Protein AF-A0A329ZNZ8-F1 (afdb_monomer_lite)

Secondary structure (DSSP, 8-state):
---SS---SS--STT-EEEEEEEEEEEEGGGGTT-EEEEEEEEEEETTT--EEEEEEEEE--SSHHHHHHHHHHHHHTT-

Foldseek 3Di:
DPDPDDDDPADDDFPDKDKDKDKDDWAQDPNPVQHIKIKIKIFIAGRPPRHTPDIFMAIADDPDPVRRVVRRVVVRVVVD

Radius of gyration: 15.23 Å; chains: 1; bounding box: 39×18×34 Å

Sequence (80 aa):
MKKGYLIVDSAEKDGTFLVKYGQGDKRNVLGGIGGYTLSVSIQILDAKTYEPLFMCSAEGQGSTEADDVREAISRCLKTF

pLDDT: mean 86.01, std 11.01, range [49.0, 95.94]

Structure (mmCIF, N/CA/C/O backbone):
data_AF-A0A329ZNZ8-F1
#
_entry.id   AF-A0A329ZNZ8-F1
#
loop_
_atom_site.group_PDB
_atom_site.id
_atom_site.type_symbol
_atom_site.label_atom_id
_atom_site.label_alt_id
_atom_site.label_comp_id
_atom_site.label_asym_id
_atom_site.label_entity_id
_atom_site.label_seq_id
_atom_site.pdbx_PDB_ins_code
_atom_site.Cartn_x
_atom_site.Cartn_y
_atom_site.Cartn_z
_atom_site.occupancy
_atom_site.B_iso_or_equiv
_atom_site.auth_seq_id
_atom_site.auth_comp_id
_atom_site.auth_asym_id
_atom_site.auth_atom_id
_atom_site.pdbx_PDB_model_num
ATOM 1 N N . MET A 1 1 ? -13.989 -8.997 -9.920 1.00 50.94 1 MET A N 1
ATOM 2 C CA . MET A 1 1 ? -13.427 -9.133 -8.555 1.00 50.94 1 MET A CA 1
ATOM 3 C C . MET A 1 1 ? -14.274 -8.324 -7.589 1.00 50.94 1 MET A C 1
ATOM 5 O O . MET A 1 1 ? -14.470 -7.142 -7.845 1.00 50.94 1 MET A O 1
ATOM 9 N N . LYS A 1 2 ? -14.772 -8.925 -6.501 1.00 49.00 2 LYS A N 1
ATOM 10 C CA . LYS A 1 2 ? -15.248 -8.133 -5.358 1.00 49.00 2 LYS A CA 1
ATOM 11 C C . LYS A 1 2 ? -14.013 -7.511 -4.708 1.00 49.00 2 LYS A C 1
ATOM 13 O O . LYS A 1 2 ? -13.063 -8.229 -4.410 1.00 49.00 2 LYS A O 1
ATOM 18 N N . LYS A 1 3 ? -13.985 -6.188 -4.569 1.00 62.19 3 LYS A N 1
ATOM 19 C CA . LYS A 1 3 ? -12.921 -5.506 -3.831 1.00 62.19 3 LYS A CA 1
ATOM 20 C C . LYS A 1 3 ? -13.091 -5.900 -2.362 1.00 62.19 3 LYS A C 1
ATOM 22 O O . LYS A 1 3 ? -14.164 -5.696 -1.812 1.00 62.19 3 LYS A O 1
ATOM 27 N N . GLY A 1 4 ? -12.082 -6.523 -1.753 1.00 71.69 4 GLY A N 1
ATOM 28 C CA . GLY A 1 4 ? -12.106 -6.940 -0.340 1.00 71.69 4 GLY A CA 1
ATOM 29 C C . GLY A 1 4 ? -12.024 -5.773 0.652 1.00 71.69 4 GLY A C 1
ATOM 30 O O . GLY A 1 4 ? -11.575 -5.964 1.773 1.00 71.69 4 GLY A O 1
ATOM 31 N N . TYR A 1 5 ? -12.390 -4.565 0.222 1.00 73.38 5 TYR A N 1
ATOM 32 C CA . TYR A 1 5 ? -12.316 -3.326 0.980 1.00 73.38 5 TYR A CA 1
ATOM 33 C C . TYR A 1 5 ? -13.497 -2.424 0.613 1.00 73.38 5 TYR A C 1
ATOM 35 O O . TYR A 1 5 ? -14.018 -2.483 -0.506 1.00 73.38 5 TYR A O 1
ATOM 43 N N . LEU A 1 6 ? -13.894 -1.577 1.558 1.00 72.88 6 LEU A N 1
ATOM 44 C CA . LEU A 1 6 ? -14.885 -0.523 1.372 1.00 72.88 6 LEU A CA 1
ATOM 45 C C . LEU A 1 6 ? -14.153 0.819 1.343 1.00 72.88 6 LEU A C 1
ATOM 47 O O .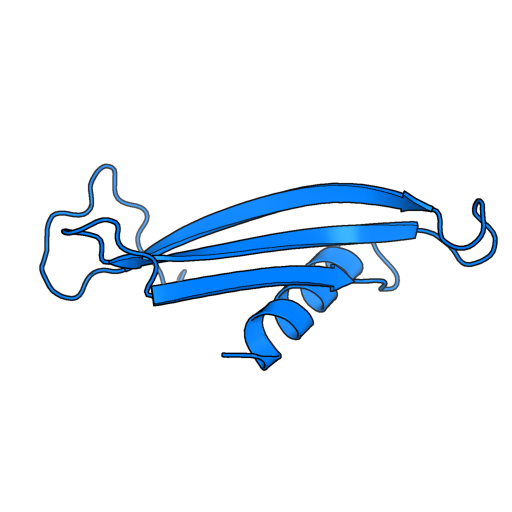 LEU A 1 6 ? -13.295 1.068 2.186 1.00 72.88 6 LEU A O 1
ATOM 51 N N . ILE A 1 7 ? -14.478 1.664 0.367 1.00 76.00 7 ILE A N 1
ATOM 52 C CA . ILE A 1 7 ? -14.054 3.068 0.372 1.00 76.00 7 ILE A CA 1
ATOM 53 C C . ILE A 1 7 ? -15.124 3.825 1.156 1.00 76.00 7 ILE A C 1
ATOM 55 O O . ILE A 1 7 ? -16.303 3.716 0.823 1.00 76.00 7 ILE A O 1
ATOM 59 N N . VAL A 1 8 ? -14.717 4.527 2.209 1.00 71.94 8 VAL A N 1
ATOM 60 C CA . VAL A 1 8 ? -15.604 5.283 3.102 1.00 71.94 8 VAL A CA 1
ATOM 61 C C . VAL A 1 8 ? -15.147 6.739 3.161 1.00 71.94 8 VAL A C 1
ATOM 63 O O . VAL A 1 8 ? -13.945 6.995 3.108 1.00 71.94 8 VAL A O 1
ATOM 66 N N . ASP A 1 9 ? -16.092 7.676 3.271 1.00 71.62 9 ASP A N 1
ATOM 67 C CA . ASP A 1 9 ? -15.790 9.114 3.385 1.00 71.62 9 ASP A CA 1
ATOM 68 C C . ASP A 1 9 ? -15.215 9.477 4.766 1.00 71.62 9 ASP A C 1
ATOM 70 O O . ASP A 1 9 ? -14.391 10.382 4.887 1.00 71.62 9 ASP A O 1
ATOM 74 N N . SER A 1 10 ? -15.603 8.734 5.805 1.00 69.56 10 SER A N 1
ATOM 75 C CA . SER A 1 10 ? -15.035 8.791 7.153 1.00 69.56 10 SER A CA 1
ATOM 76 C C . SER A 1 10 ? -15.006 7.390 7.770 1.00 69.56 10 SER A C 1
ATOM 78 O O . SER A 1 10 ? -15.838 6.531 7.462 1.00 69.56 10 SER A O 1
ATOM 80 N N . ALA A 1 11 ? -14.022 7.127 8.630 1.00 67.62 11 ALA A N 1
ATOM 81 C CA . ALA A 1 11 ? -13.914 5.872 9.363 1.00 67.62 11 ALA A CA 1
ATOM 82 C C . ALA A 1 11 ? -14.334 6.109 10.821 1.00 67.62 11 ALA A C 1
ATOM 84 O O . ALA A 1 11 ? -13.617 6.743 11.582 1.00 67.62 11 ALA A O 1
ATOM 85 N N . GLU A 1 12 ? -15.525 5.637 11.196 1.00 66.06 12 GLU A N 1
ATOM 86 C CA . GLU A 1 12 ? -16.163 5.996 12.479 1.00 66.06 12 GLU A CA 1
ATOM 87 C C . GLU A 1 12 ? -16.366 4.810 13.435 1.00 66.06 12 GLU A C 1
ATOM 89 O O . GLU A 1 12 ? -17.074 4.927 14.433 1.00 66.06 12 GLU A O 1
ATOM 94 N N . LYS A 1 13 ? -15.776 3.641 13.151 1.00 67.94 13 LYS A N 1
ATOM 95 C CA . LYS A 1 13 ? -15.989 2.430 13.960 1.00 67.94 13 LYS A CA 1
ATOM 96 C C . LYS A 1 13 ? -14.696 1.879 14.542 1.00 67.94 13 LYS A C 1
ATOM 98 O O . LYS A 1 13 ? -13.721 1.696 13.813 1.00 67.94 13 LYS A O 1
ATOM 103 N N . ASP A 1 14 ? -14.748 1.533 15.830 1.00 75.50 14 ASP A N 1
ATOM 104 C CA . ASP A 1 14 ? -13.735 0.713 16.500 1.00 75.50 14 ASP A CA 1
ATOM 105 C C . ASP A 1 14 ? -13.453 -0.555 15.669 1.00 75.50 14 ASP A C 1
ATOM 107 O O . ASP A 1 14 ? -14.372 -1.175 15.125 1.00 75.50 14 ASP A O 1
ATOM 111 N N . GLY A 1 15 ? -12.176 -0.922 15.538 1.00 78.00 15 GLY A N 1
ATOM 112 C CA . GLY A 1 15 ? -11.748 -2.055 14.709 1.00 78.00 15 GLY A CA 1
ATOM 113 C C . GLY A 1 15 ? -11.669 -1.766 13.203 1.00 78.00 15 GLY A C 1
ATOM 114 O O . GLY A 1 15 ? -11.539 -2.701 12.415 1.00 78.00 15 GLY A O 1
ATOM 115 N N . THR A 1 16 ? -11.743 -0.496 12.787 1.00 85.81 16 THR A N 1
ATOM 116 C CA . THR A 1 16 ? -11.471 -0.076 11.402 1.00 85.81 16 THR A CA 1
ATOM 117 C C . THR A 1 16 ? -10.027 0.397 11.266 1.00 85.81 16 THR A C 1
ATOM 119 O O . THR A 1 16 ? -9.539 1.153 12.104 1.00 85.81 16 THR A O 1
ATOM 122 N N . PHE A 1 17 ? -9.365 0.013 10.174 1.00 87.94 17 PHE A N 1
ATOM 123 C CA . PHE A 1 17 ? -8.053 0.546 9.814 1.00 87.94 17 PHE A CA 1
ATOM 124 C C . PHE A 1 17 ? -8.137 1.448 8.589 1.00 87.94 17 PHE A C 1
ATOM 126 O O . PHE A 1 17 ? -8.813 1.132 7.607 1.00 87.94 17 PHE A O 1
ATOM 133 N N . LEU A 1 18 ? -7.401 2.554 8.635 1.00 88.25 18 LEU A N 1
ATOM 134 C CA . LEU A 1 18 ? -7.175 3.426 7.492 1.00 88.25 18 LEU A CA 1
ATOM 135 C C . LEU A 1 18 ? -5.897 2.988 6.786 1.00 88.25 18 LEU A C 1
ATOM 137 O O . LEU A 1 18 ? -4.825 2.990 7.386 1.00 88.25 18 LEU A O 1
ATOM 141 N N . VAL A 1 19 ? -6.005 2.650 5.502 1.00 90.44 19 VAL A N 1
ATOM 142 C CA . VAL A 1 19 ? -4.844 2.346 4.661 1.00 90.44 19 VAL A CA 1
ATOM 143 C C . VAL A 1 19 ? -4.542 3.556 3.790 1.00 90.44 19 VAL A C 1
ATOM 145 O O . VAL A 1 19 ? -5.335 3.920 2.922 1.00 90.44 19 VAL A O 1
ATOM 148 N N . LYS A 1 20 ? -3.380 4.170 4.003 1.00 91.50 20 LYS A N 1
ATOM 149 C CA . LYS A 1 20 ? -2.854 5.228 3.138 1.00 91.50 20 LYS A CA 1
ATOM 150 C C . LYS A 1 20 ? -1.818 4.611 2.213 1.00 91.50 20 LYS A C 1
ATOM 152 O O . LYS A 1 20 ? -0.860 3.998 2.677 1.00 91.50 20 LYS A O 1
ATOM 157 N N . TYR A 1 21 ? -2.025 4.780 0.915 1.00 93.31 21 TYR A N 1
ATOM 158 C CA . TYR A 1 21 ? -1.117 4.326 -0.131 1.00 93.31 21 TYR A CA 1
ATOM 159 C C . TYR A 1 21 ? -0.526 5.539 -0.846 1.00 93.31 21 TYR A C 1
ATOM 161 O O . TYR A 1 21 ? -1.265 6.440 -1.247 1.00 93.31 21 TYR A O 1
ATOM 169 N N . GLY A 1 22 ? 0.791 5.541 -1.025 1.00 94.44 22 GLY A N 1
ATOM 170 C CA . GLY A 1 22 ? 1.500 6.504 -1.855 1.00 94.44 22 GLY A CA 1
ATOM 171 C C . GLY A 1 22 ? 2.409 5.787 -2.842 1.00 94.44 22 GLY A C 1
ATOM 172 O O . GLY A 1 22 ? 3.184 4.920 -2.446 1.00 94.44 22 GLY A O 1
ATOM 173 N N . GLN A 1 23 ? 2.346 6.179 -4.111 1.00 94.12 23 GLN A N 1
ATOM 174 C CA . GLN A 1 23 ? 3.370 5.848 -5.097 1.00 94.12 23 GLN A CA 1
ATOM 175 C C . GLN A 1 23 ? 4.329 7.035 -5.183 1.00 94.12 23 GLN A C 1
ATOM 177 O O . GLN A 1 23 ? 3.884 8.160 -5.407 1.00 94.12 23 GLN A O 1
ATOM 182 N N . GLY A 1 24 ? 5.613 6.788 -4.947 1.00 87.94 24 GLY A N 1
ATOM 183 C CA . GLY A 1 24 ? 6.652 7.803 -5.059 1.00 87.94 24 GLY A CA 1
ATOM 184 C C . GLY A 1 24 ? 7.290 7.830 -6.446 1.00 87.94 24 GLY A C 1
ATOM 185 O O . GLY A 1 24 ? 6.800 7.222 -7.402 1.00 87.94 24 GLY A O 1
ATOM 186 N N . ASP A 1 25 ? 8.404 8.550 -6.543 1.00 85.81 25 ASP A N 1
ATOM 187 C CA . ASP A 1 25 ? 9.058 8.842 -7.815 1.00 85.81 25 ASP A CA 1
ATOM 188 C C . ASP A 1 25 ? 9.785 7.636 -8.425 1.00 85.81 25 ASP A C 1
ATOM 190 O O . ASP A 1 25 ? 10.135 6.660 -7.749 1.00 85.81 25 ASP A O 1
ATOM 194 N N . LYS A 1 26 ? 10.043 7.751 -9.733 1.00 89.12 26 LYS A N 1
ATOM 195 C CA . LYS A 1 26 ? 10.944 6.867 -10.476 1.00 89.12 26 LYS A CA 1
ATOM 196 C C . LYS A 1 26 ? 12.389 7.212 -10.153 1.00 89.12 26 LYS A C 1
ATOM 198 O O . LYS A 1 26 ? 12.793 8.367 -10.290 1.00 89.12 26 LYS A O 1
ATOM 203 N N . ARG A 1 27 ? 13.195 6.202 -9.827 1.00 88.12 27 ARG A N 1
ATOM 204 C CA . ARG A 1 27 ? 14.638 6.374 -9.624 1.00 88.12 27 ARG A CA 1
ATOM 205 C C . ARG A 1 27 ? 15.430 5.519 -10.601 1.00 88.12 27 ARG A C 1
ATOM 207 O O . ARG A 1 27 ? 15.279 4.303 -10.627 1.00 88.12 27 ARG A O 1
ATOM 214 N N . ASN A 1 28 ? 16.322 6.145 -11.366 1.00 87.19 28 ASN A N 1
ATOM 215 C CA . ASN A 1 28 ? 17.223 5.421 -12.263 1.00 87.19 28 ASN A CA 1
ATOM 216 C C . ASN A 1 28 ? 18.271 4.639 -11.462 1.00 87.19 28 ASN A C 1
ATOM 218 O O . ASN A 1 28 ? 18.960 5.199 -10.606 1.00 87.19 28 ASN A O 1
ATOM 222 N N . VAL A 1 29 ? 18.426 3.355 -11.774 1.00 82.62 29 VAL A N 1
ATOM 223 C CA . VAL A 1 29 ? 19.473 2.503 -11.204 1.00 82.62 29 VAL A CA 1
ATOM 224 C C . VAL A 1 29 ? 20.759 2.734 -11.995 1.00 82.62 29 VAL A C 1
ATOM 226 O O . VAL A 1 29 ? 20.730 2.746 -13.223 1.00 82.62 29 VAL A O 1
ATOM 229 N N . LEU A 1 30 ? 21.877 2.980 -11.300 1.00 80.44 30 LEU A N 1
ATOM 230 C CA . LEU A 1 30 ? 23.208 3.194 -11.899 1.00 80.44 30 LEU A CA 1
ATOM 231 C C . LEU A 1 30 ? 23.209 4.181 -13.090 1.00 80.44 30 LEU A C 1
ATOM 233 O O . LEU A 1 30 ? 23.827 3.935 -14.123 1.00 80.44 30 LEU A O 1
ATOM 237 N N . GLY A 1 31 ? 22.476 5.294 -12.978 1.00 78.31 31 GLY A N 1
ATOM 238 C CA . GLY A 1 31 ? 22.404 6.298 -14.049 1.00 78.31 31 GLY A CA 1
ATOM 239 C C . GLY A 1 31 ? 21.634 5.849 -15.301 1.00 78.31 31 GLY A C 1
ATOM 240 O O . GLY A 1 31 ? 21.816 6.434 -16.363 1.00 78.31 31 GLY A O 1
ATOM 241 N N . GLY A 1 32 ? 20.778 4.828 -15.186 1.00 74.94 32 GLY A N 1
ATOM 242 C CA . GLY A 1 32 ? 19.951 4.277 -16.267 1.00 74.94 32 GLY A CA 1
ATOM 243 C C . GLY A 1 32 ? 20.456 2.934 -16.804 1.00 74.94 32 GLY A C 1
ATOM 244 O O . GLY A 1 32 ? 19.735 2.249 -17.531 1.00 74.94 32 GLY A O 1
ATOM 245 N N . ILE A 1 33 ? 21.664 2.516 -16.416 1.00 74.75 33 ILE A N 1
ATOM 246 C CA . ILE A 1 33 ? 22.219 1.208 -16.769 1.00 74.75 33 ILE A CA 1
ATOM 247 C C . ILE A 1 33 ? 21.652 0.174 -15.793 1.00 74.75 33 ILE A C 1
ATOM 249 O O . ILE A 1 33 ? 22.123 0.025 -14.671 1.00 74.75 33 ILE A O 1
ATOM 253 N N . GLY A 1 34 ? 20.611 -0.535 -16.223 1.00 77.81 34 GLY A N 1
ATOM 254 C CA . GLY A 1 34 ? 19.877 -1.476 -15.373 1.00 77.81 34 GLY A CA 1
ATOM 255 C C . GLY A 1 34 ? 18.456 -1.033 -15.035 1.00 77.81 34 GLY A C 1
ATOM 256 O O . GLY A 1 34 ? 17.844 -1.653 -14.178 1.00 77.81 34 GLY A O 1
ATOM 257 N N . GLY A 1 35 ? 17.915 -0.014 -15.712 1.00 86.12 35 GLY A N 1
ATOM 258 C CA . GLY A 1 35 ? 16.507 0.382 -15.609 1.00 86.12 35 GLY A CA 1
ATOM 259 C C . GLY A 1 35 ? 16.219 1.393 -14.499 1.00 86.12 35 GLY A C 1
ATOM 260 O O . GLY A 1 35 ? 17.092 2.159 -14.081 1.00 86.12 35 GLY A O 1
ATOM 261 N N . TYR A 1 36 ? 14.968 1.420 -14.046 1.00 88.94 36 TYR A N 1
ATOM 262 C CA . TYR A 1 36 ? 14.506 2.270 -12.953 1.00 88.94 36 TYR A CA 1
ATOM 263 C C . TYR A 1 36 ? 13.708 1.451 -11.945 1.00 88.94 36 TYR A C 1
ATOM 265 O O . TYR A 1 36 ? 13.236 0.361 -12.255 1.00 88.94 36 TYR A O 1
ATOM 273 N N . THR A 1 37 ? 13.565 1.992 -10.742 1.00 91.94 37 THR A N 1
ATOM 274 C CA . THR A 1 37 ? 12.669 1.464 -9.716 1.00 91.94 37 THR A CA 1
ATOM 275 C C . THR A 1 37 ? 11.512 2.426 -9.481 1.00 91.94 37 THR A C 1
ATOM 277 O O . THR A 1 37 ? 11.644 3.638 -9.696 1.00 91.94 37 THR A O 1
ATOM 280 N N . LEU A 1 38 ? 10.378 1.889 -9.030 1.00 95.56 38 LEU A N 1
ATOM 281 C CA . LEU A 1 38 ? 9.281 2.669 -8.458 1.00 95.56 38 LEU A CA 1
ATOM 282 C C . LEU A 1 38 ? 9.210 2.428 -6.956 1.00 95.56 38 LEU A C 1
ATOM 284 O O . LEU A 1 38 ? 9.405 1.307 -6.481 1.00 95.56 38 LEU A O 1
ATOM 288 N N . SER A 1 39 ? 8.916 3.492 -6.214 1.00 94.25 39 SER A N 1
ATOM 289 C CA . SER A 1 39 ? 8.751 3.441 -4.765 1.00 94.25 39 SER A CA 1
ATOM 290 C C . SER A 1 39 ? 7.277 3.425 -4.369 1.00 94.25 39 SER A C 1
ATOM 292 O O . SER A 1 39 ? 6.426 4.052 -5.003 1.00 94.25 39 SER A O 1
ATOM 294 N N . VAL A 1 40 ? 6.973 2.708 -3.292 1.00 95.94 40 VAL A N 1
ATOM 295 C CA . VAL A 1 40 ? 5.657 2.677 -2.652 1.00 95.94 40 VAL A CA 1
ATOM 296 C C . VAL A 1 40 ? 5.832 2.918 -1.160 1.00 95.94 40 VAL A C 1
ATOM 298 O O . VAL A 1 40 ? 6.757 2.385 -0.550 1.00 95.94 40 VAL A O 1
ATOM 301 N N . SER A 1 41 ? 4.913 3.683 -0.572 1.00 95.75 41 SER A N 1
ATOM 302 C CA . SER A 1 41 ? 4.721 3.782 0.874 1.00 95.75 41 SER A CA 1
ATOM 303 C C . SER A 1 41 ? 3.310 3.340 1.258 1.00 95.75 41 SER A C 1
ATOM 305 O O . SER A 1 41 ? 2.329 3.672 0.586 1.00 95.75 41 SER A O 1
ATOM 307 N N . ILE A 1 42 ? 3.211 2.570 2.340 1.00 95.50 42 ILE A N 1
ATOM 308 C CA . ILE A 1 42 ? 1.944 2.116 2.916 1.00 95.50 42 ILE A CA 1
ATOM 309 C C . ILE A 1 42 ? 1.950 2.465 4.399 1.00 95.50 42 ILE A C 1
ATOM 311 O O . ILE A 1 42 ? 2.906 2.164 5.114 1.00 95.50 42 ILE A O 1
ATOM 315 N N . GLN A 1 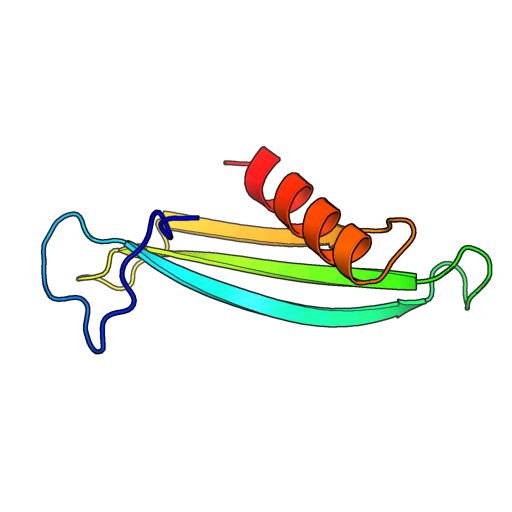43 ? 0.866 3.084 4.860 1.00 95.25 43 GLN A N 1
ATOM 316 C CA . GLN A 1 43 ? 0.601 3.303 6.279 1.00 95.25 43 GLN A CA 1
ATOM 317 C C . GLN A 1 43 ? -0.741 2.676 6.631 1.00 95.25 43 GLN A C 1
ATOM 319 O O . GLN A 1 43 ? -1.727 2.884 5.922 1.00 95.25 43 GLN A O 1
ATOM 324 N N . ILE A 1 44 ? -0.772 1.930 7.728 1.00 93.19 44 ILE A N 1
ATOM 325 C CA . ILE A 1 44 ? -1.994 1.409 8.330 1.00 93.19 44 ILE A CA 1
ATOM 326 C C . ILE A 1 44 ? -2.148 2.114 9.669 1.00 93.19 44 ILE A C 1
ATOM 328 O O . ILE A 1 44 ? -1.273 2.012 10.530 1.00 93.19 44 ILE A O 1
ATOM 332 N N . LEU A 1 45 ? -3.237 2.860 9.813 1.00 92.12 45 LEU A N 1
ATOM 333 C CA . LEU A 1 45 ? -3.543 3.640 11.006 1.00 92.12 45 LEU A CA 1
ATOM 334 C C . LEU A 1 45 ? -4.794 3.082 11.679 1.00 92.12 45 LEU A C 1
ATOM 336 O O . LEU A 1 45 ? -5.715 2.622 10.993 1.00 92.12 45 LEU A O 1
ATOM 340 N N . ASP A 1 46 ? -4.859 3.184 13.002 1.00 91.25 46 ASP A N 1
ATOM 341 C CA . ASP A 1 46 ? -6.131 3.058 13.707 1.00 91.25 46 ASP A CA 1
ATOM 342 C C . ASP A 1 46 ? -7.067 4.190 13.253 1.00 91.25 46 ASP A C 1
ATOM 344 O O . ASP A 1 46 ? -6.680 5.359 13.229 1.00 91.25 46 ASP A O 1
ATOM 348 N N . ALA A 1 47 ? -8.292 3.861 12.839 1.00 88.56 47 ALA A N 1
ATOM 349 C CA . ALA A 1 47 ? -9.215 4.853 12.289 1.00 88.56 47 ALA A CA 1
ATOM 350 C C . ALA A 1 47 ? -9.693 5.902 13.303 1.00 88.56 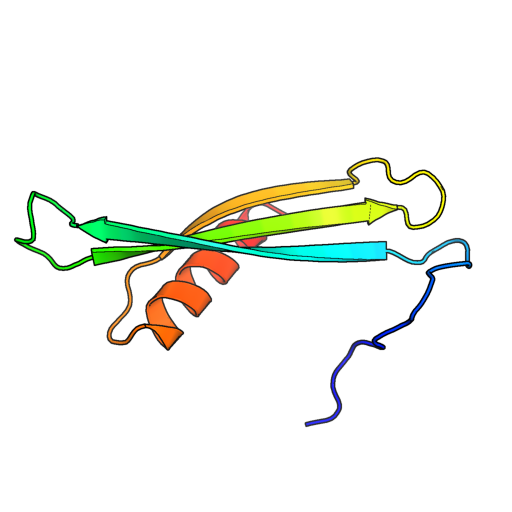47 ALA A C 1
ATOM 352 O O . ALA A 1 47 ? -10.125 6.983 12.904 1.00 88.56 47 ALA A O 1
ATOM 353 N N . LYS A 1 48 ? -9.656 5.579 14.597 1.00 87.62 48 LYS A N 1
ATOM 354 C CA . LYS A 1 48 ? -10.168 6.429 15.670 1.00 87.62 48 LYS A CA 1
ATOM 355 C C . LYS A 1 48 ? -9.081 7.326 16.235 1.00 87.62 48 LYS A C 1
ATOM 357 O O . LYS A 1 48 ? -9.324 8.514 16.434 1.00 87.62 48 LYS A O 1
ATOM 362 N N . THR A 1 49 ? -7.903 6.769 16.512 1.00 91.06 49 THR A N 1
ATOM 363 C CA . THR A 1 49 ? -6.788 7.525 17.103 1.00 91.06 49 THR A CA 1
ATOM 364 C C . THR A 1 49 ? -5.866 8.131 16.052 1.00 91.06 49 THR A C 1
ATOM 366 O O . THR A 1 49 ? -5.119 9.054 16.368 1.00 91.06 49 THR A O 1
ATOM 369 N N . TYR A 1 50 ? -5.925 7.646 14.806 1.00 89.38 50 TYR A N 1
ATOM 370 C CA . TYR A 1 50 ? -4.967 7.947 13.737 1.00 89.38 50 TYR A CA 1
ATOM 371 C C . TYR A 1 50 ? -3.522 7.552 14.074 1.00 89.38 50 TYR A C 1
ATOM 373 O O . TYR A 1 50 ? -2.593 7.946 13.364 1.00 89.38 50 TYR A O 1
ATOM 381 N N . GLU A 1 51 ? -3.314 6.753 15.124 1.00 93.50 51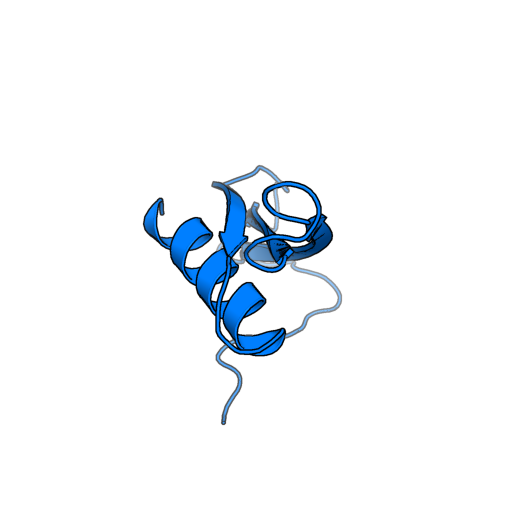 GLU A N 1
ATOM 382 C CA . GLU A 1 51 ? -1.992 6.254 15.480 1.00 93.50 51 GLU A CA 1
ATOM 383 C C . GLU A 1 51 ? -1.516 5.216 14.453 1.00 93.50 51 GLU A C 1
ATOM 385 O O . GLU A 1 51 ? -2.304 4.376 13.998 1.00 93.50 51 GLU A O 1
ATOM 390 N N . PRO A 1 52 ? -0.230 5.256 14.060 1.00 93.06 52 PRO A N 1
ATOM 391 C CA . PRO 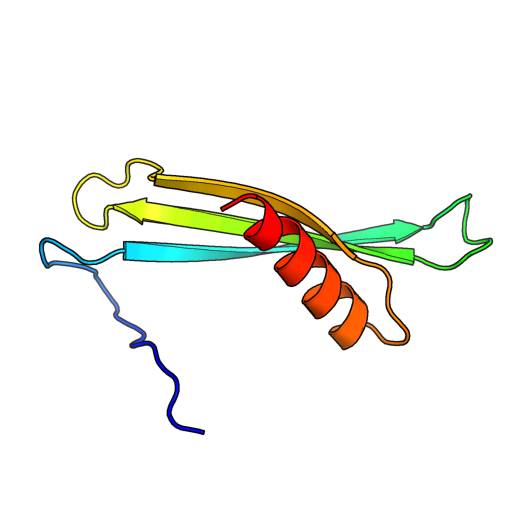A 1 52 ? 0.319 4.303 13.113 1.00 93.06 52 PRO A CA 1
ATOM 392 C C . PRO A 1 52 ? 0.465 2.924 13.752 1.00 93.06 52 PRO A C 1
ATOM 394 O O . PRO A 1 52 ? 1.212 2.738 14.708 1.00 93.06 52 PRO A O 1
ATOM 397 N N . LEU A 1 53 ? -0.218 1.943 13.169 1.00 92.81 53 LEU A N 1
ATOM 398 C CA . LEU A 1 53 ? -0.094 0.529 13.526 1.00 92.81 53 LEU A CA 1
ATOM 399 C C . LEU A 1 53 ? 0.997 -0.152 12.702 1.00 92.81 53 LEU A C 1
ATOM 401 O O . LEU A 1 53 ? 1.642 -1.090 13.161 1.00 92.81 53 LEU A O 1
ATOM 405 N N . PHE A 1 54 ? 1.204 0.328 11.477 1.00 94.19 54 PHE A N 1
ATOM 406 C CA . PHE A 1 54 ? 2.254 -0.149 10.593 1.00 94.19 54 PHE A CA 1
ATOM 407 C C . PHE A 1 54 ? 2.609 0.898 9.549 1.00 94.19 54 PHE A C 1
ATOM 409 O O . PHE A 1 54 ? 1.744 1.598 9.018 1.00 94.19 54 PHE A O 1
ATOM 416 N N . MET A 1 55 ? 3.893 0.966 9.223 1.00 94.94 55 MET A N 1
ATOM 417 C CA . MET A 1 55 ? 4.415 1.817 8.169 1.00 94.94 55 MET A CA 1
ATOM 418 C C . MET A 1 55 ? 5.533 1.082 7.446 1.00 94.94 55 MET A C 1
ATOM 420 O O . MET A 1 55 ? 6.447 0.558 8.081 1.00 94.94 55 MET A O 1
ATOM 424 N N . CYS A 1 56 ? 5.494 1.094 6.122 1.00 95.12 56 CYS A N 1
ATOM 425 C CA . CYS A 1 56 ? 6.591 0.603 5.307 1.00 95.12 56 CYS A CA 1
ATOM 426 C C . CYS A 1 56 ? 6.772 1.482 4.074 1.00 95.12 56 CYS A C 1
ATOM 428 O O . CYS A 1 56 ? 5.823 2.091 3.569 1.00 95.12 56 CYS A O 1
ATOM 430 N N . SER A 1 57 ? 8.005 1.500 3.580 1.00 94.88 57 SER A N 1
ATOM 431 C CA . SER A 1 57 ? 8.349 2.033 2.271 1.00 94.88 57 SER A CA 1
ATOM 432 C C . SER A 1 57 ? 9.318 1.072 1.604 1.00 94.88 57 SER A C 1
ATOM 434 O O . SER A 1 57 ? 10.251 0.588 2.245 1.00 94.88 57 SER A O 1
ATOM 436 N N . ALA A 1 58 ? 9.106 0.791 0.325 1.00 94.94 58 ALA A N 1
ATOM 437 C CA . ALA A 1 58 ? 9.978 -0.085 -0.441 1.00 94.94 58 ALA A CA 1
ATOM 438 C C . ALA A 1 58 ? 10.015 0.329 -1.909 1.00 94.94 58 ALA A C 1
ATOM 440 O O . ALA A 1 58 ? 9.116 1.000 -2.414 1.00 94.94 58 ALA A O 1
ATOM 441 N N . GLU A 1 59 ? 11.061 -0.113 -2.592 1.00 94.56 59 GLU A N 1
ATOM 442 C CA . GLU A 1 59 ? 11.199 0.016 -4.035 1.00 94.56 59 GLU A CA 1
ATOM 443 C C . GLU A 1 59 ? 11.096 -1.354 -4.701 1.00 94.56 59 GLU A C 1
ATOM 445 O O . GLU A 1 59 ? 11.565 -2.363 -4.157 1.00 94.56 59 GLU A O 1
ATOM 450 N N . GLY A 1 60 ? 10.514 -1.371 -5.894 1.00 93.38 60 GLY A N 1
ATOM 451 C CA . GLY A 1 60 ? 10.383 -2.549 -6.743 1.00 93.38 60 GLY A CA 1
ATOM 452 C C . GLY A 1 60 ? 10.926 -2.295 -8.143 1.00 93.38 60 GLY A C 1
ATOM 453 O O . GLY A 1 60 ? 10.999 -1.148 -8.592 1.00 93.38 60 GLY A O 1
ATOM 454 N N . GLN A 1 61 ? 11.340 -3.381 -8.793 1.00 93.88 61 GLN A N 1
ATOM 455 C CA . GLN A 1 61 ? 11.901 -3.394 -10.134 1.00 93.88 61 GLN A CA 1
ATOM 456 C C . GLN A 1 61 ? 11.490 -4.684 -10.860 1.00 93.88 61 GLN A C 1
ATOM 458 O O . GLN A 1 61 ? 12.182 -5.703 -10.829 1.00 93.88 61 GLN A O 1
ATOM 463 N N . GLY A 1 62 ? 10.355 -4.616 -11.540 1.00 90.06 62 GLY A N 1
ATOM 464 C CA . GLY A 1 62 ? 9.822 -5.649 -12.406 1.00 90.06 62 GLY A CA 1
ATOM 465 C C . GLY A 1 62 ? 10.037 -5.363 -13.894 1.00 90.06 62 GLY A C 1
ATOM 466 O O . GLY A 1 62 ? 10.886 -4.578 -14.311 1.00 90.06 62 GLY A O 1
ATOM 467 N N . SER A 1 63 ? 9.272 -6.071 -14.729 1.00 90.50 63 SER A N 1
ATOM 468 C CA . SER A 1 63 ? 9.355 -5.961 -16.194 1.00 90.50 63 SER A CA 1
ATOM 469 C C . SER A 1 63 ? 8.495 -4.833 -16.775 1.00 90.50 63 SER A C 1
ATOM 471 O O . SER A 1 63 ? 8.715 -4.413 -17.910 1.00 90.50 63 SER A O 1
ATOM 473 N N . THR A 1 64 ? 7.509 -4.353 -16.018 1.00 92.31 64 THR A N 1
ATOM 474 C CA . THR A 1 64 ? 6.617 -3.240 -16.364 1.00 92.31 64 THR A CA 1
ATOM 475 C C . THR A 1 64 ? 6.442 -2.326 -15.155 1.00 92.31 64 THR A C 1
ATOM 477 O O . THR A 1 64 ? 6.637 -2.765 -14.026 1.00 92.31 64 THR A O 1
ATOM 480 N N . GLU A 1 65 ? 5.957 -1.098 -15.358 1.00 88.81 65 GLU A N 1
ATOM 481 C CA . GLU A 1 65 ? 5.629 -0.183 -14.247 1.00 88.81 65 GLU A CA 1
ATOM 482 C C . GLU A 1 65 ? 4.671 -0.815 -13.229 1.00 88.81 65 GLU A C 1
ATOM 484 O O . GLU A 1 65 ? 4.799 -0.634 -12.019 1.00 88.81 65 GLU A O 1
ATOM 489 N N . ALA A 1 66 ? 3.702 -1.592 -13.720 1.00 93.06 66 ALA A N 1
ATOM 490 C CA . ALA A 1 66 ? 2.764 -2.296 -12.860 1.00 93.06 66 ALA A CA 1
ATOM 491 C C . ALA A 1 66 ? 3.461 -3.392 -12.037 1.00 93.06 66 ALA A C 1
ATOM 493 O O . ALA A 1 66 ? 3.055 -3.648 -10.904 1.00 93.06 66 ALA A O 1
ATOM 494 N N . ASP A 1 67 ? 4.496 -4.032 -12.583 1.00 92.94 67 ASP A N 1
ATOM 495 C CA . ASP A 1 67 ? 5.302 -5.013 -11.856 1.00 92.94 67 ASP A CA 1
ATOM 496 C C . ASP A 1 67 ? 6.218 -4.352 -10.826 1.00 92.94 67 ASP A C 1
ATOM 498 O O . ASP A 1 67 ? 6.306 -4.868 -9.713 1.00 92.94 67 ASP A O 1
ATOM 502 N N . ASP A 1 68 ? 6.813 -3.193 -11.133 1.00 92.94 68 ASP A N 1
ATOM 503 C CA . ASP A 1 68 ? 7.606 -2.423 -10.165 1.00 92.94 68 ASP A CA 1
ATOM 504 C C . ASP A 1 68 ? 6.768 -2.103 -8.919 1.00 92.94 68 ASP A C 1
ATOM 506 O O . ASP A 1 68 ? 7.188 -2.350 -7.789 1.00 92.94 68 ASP A O 1
ATOM 510 N N . VAL A 1 69 ? 5.537 -1.614 -9.119 1.00 94.75 69 VAL A N 1
ATOM 511 C CA . VAL A 1 69 ? 4.609 -1.300 -8.023 1.00 94.75 69 VAL A CA 1
ATOM 512 C C . VAL A 1 69 ? 4.210 -2.561 -7.253 1.00 94.75 69 VAL A C 1
ATOM 514 O O . VAL A 1 69 ? 4.198 -2.544 -6.021 1.00 94.75 69 VAL A O 1
ATOM 517 N N . ARG A 1 70 ? 3.907 -3.675 -7.937 1.00 95.38 70 ARG A N 1
ATOM 518 C CA . ARG A 1 70 ? 3.577 -4.952 -7.271 1.00 95.38 70 ARG A CA 1
ATOM 519 C C . ARG A 1 70 ? 4.729 -5.457 -6.415 1.00 95.38 70 ARG A C 1
ATOM 521 O O . ARG A 1 70 ? 4.499 -5.905 -5.291 1.00 95.38 70 ARG A O 1
ATOM 528 N N . GLU A 1 71 ? 5.952 -5.394 -6.929 1.00 95.56 71 GLU A N 1
ATOM 529 C CA . GLU A 1 71 ? 7.124 -5.840 -6.193 1.00 95.56 71 GLU A CA 1
ATOM 530 C C . GLU A 1 71 ? 7.416 -4.920 -5.005 1.00 95.56 71 GLU A C 1
ATOM 532 O O . GLU A 1 71 ? 7.660 -5.419 -3.906 1.00 95.56 71 GLU A O 1
ATOM 537 N N . ALA A 1 72 ? 7.304 -3.600 -5.185 1.00 95.50 72 ALA A N 1
ATOM 538 C CA . ALA A 1 72 ? 7.434 -2.631 -4.103 1.00 95.50 72 ALA A CA 1
ATOM 539 C C . ALA A 1 7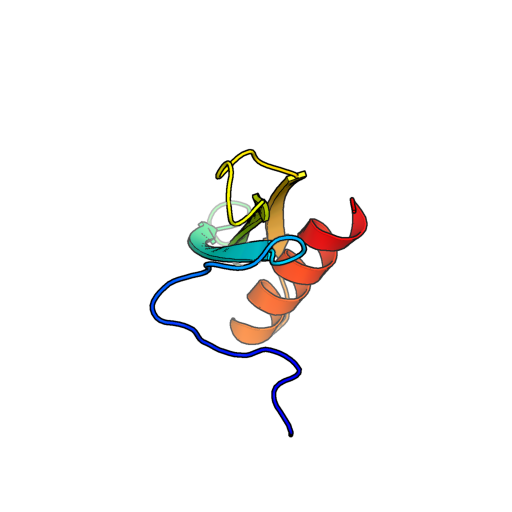2 ? 6.427 -2.928 -2.981 1.00 95.50 72 ALA A C 1
ATOM 541 O O . ALA A 1 72 ? 6.827 -3.072 -1.829 1.00 95.50 72 ALA A O 1
ATOM 542 N N . ILE A 1 73 ? 5.143 -3.128 -3.309 1.00 95.44 73 ILE A N 1
ATOM 543 C CA . ILE A 1 73 ? 4.102 -3.507 -2.337 1.00 95.44 73 ILE A CA 1
ATOM 544 C C . ILE A 1 73 ? 4.455 -4.827 -1.641 1.00 95.44 73 ILE A C 1
ATOM 546 O O . ILE A 1 73 ? 4.390 -4.909 -0.417 1.00 95.44 73 ILE A O 1
ATOM 550 N N . SER A 1 74 ? 4.848 -5.858 -2.395 1.00 95.75 74 SER A N 1
ATOM 551 C CA . SER A 1 74 ? 5.189 -7.166 -1.823 1.00 95.75 74 SER A CA 1
ATOM 552 C C . SER A 1 74 ? 6.376 -7.082 -0.860 1.00 95.75 74 SER A C 1
ATOM 554 O O . SER A 1 74 ? 6.333 -7.677 0.215 1.00 95.75 74 SER A O 1
ATOM 556 N N . ARG A 1 75 ? 7.413 -6.311 -1.206 1.00 94.12 75 ARG A N 1
ATOM 557 C CA . ARG A 1 75 ? 8.572 -6.055 -0.339 1.00 94.12 75 ARG A CA 1
ATOM 558 C C . ARG A 1 75 ? 8.177 -5.268 0.910 1.00 94.12 75 ARG A C 1
ATOM 560 O O . ARG A 1 75 ? 8.591 -5.643 1.998 1.00 94.12 75 ARG A O 1
ATOM 567 N N . CYS A 1 76 ? 7.343 -4.240 0.754 1.00 93.75 76 CYS A N 1
ATOM 568 C CA . CYS A 1 76 ? 6.817 -3.414 1.843 1.00 93.75 76 CYS A CA 1
ATOM 569 C C . CYS A 1 76 ? 6.035 -4.262 2.863 1.00 93.75 76 CYS A C 1
ATOM 571 O O . CYS A 1 76 ? 6.236 -4.145 4.066 1.00 93.75 76 CYS A O 1
ATOM 573 N N . LEU A 1 77 ? 5.165 -5.157 2.384 1.00 92.94 77 LEU A N 1
ATOM 574 C CA . LEU A 1 77 ? 4.291 -5.974 3.232 1.00 92.94 77 LEU A CA 1
ATOM 575 C C . LEU A 1 77 ? 4.948 -7.260 3.752 1.00 92.94 77 LEU A C 1
ATOM 577 O O . LEU A 1 77 ? 4.423 -7.864 4.677 1.00 92.94 77 LEU A O 1
ATOM 581 N N . LYS A 1 78 ? 6.097 -7.682 3.207 1.00 91.62 78 LYS A N 1
ATOM 582 C CA . LYS A 1 78 ? 6.867 -8.823 3.741 1.00 91.62 78 LYS A CA 1
ATOM 583 C C . LYS A 1 78 ? 7.393 -8.592 5.160 1.00 91.62 78 LYS A C 1
ATOM 585 O O . LYS A 1 78 ? 7.747 -9.557 5.826 1.00 91.62 78 LYS A O 1
ATOM 590 N N . THR A 1 79 ? 7.508 -7.335 5.574 1.00 67.75 79 THR A N 1
ATOM 591 C CA . THR A 1 79 ? 7.959 -6.927 6.912 1.00 67.75 79 THR A CA 1
ATOM 592 C C . THR A 1 79 ? 6.819 -6.730 7.915 1.00 67.75 79 THR A C 1
ATOM 594 O O . THR A 1 79 ? 7.091 -6.281 9.025 1.00 67.75 79 THR A O 1
ATOM 597 N N . PHE A 1 80 ? 5.573 -7.023 7.527 1.00 63.03 80 PHE A N 1
ATOM 598 C CA . PHE A 1 80 ? 4.412 -7.066 8.423 1.00 63.03 80 PHE A CA 1
ATOM 599 C C . PHE A 1 80 ? 4.338 -8.425 9.127 1.00 63.03 80 PHE A C 1
ATOM 601 O O . PHE A 1 80 ? 4.062 -8.441 10.345 1.00 63.03 80 PHE A O 1
#